Protein AF-H5ZW07-F1 (afdb_monomer_lite)

Organism: Kryptolebias marmoratus (NCBI:txid37003)

Structure (mmCIF, N/CA/C/O backbone):
data_AF-H5ZW07-F1
#
_entry.id   AF-H5ZW07-F1
#
loop_
_atom_site.group_PDB
_atom_site.id
_atom_site.type_symbol
_atom_site.label_atom_id
_atom_site.label_alt_id
_atom_site.label_comp_id
_atom_site.label_asym_id
_atom_site.label_entity_id
_atom_site.label_seq_id
_atom_site.pdbx_PDB_ins_code
_atom_site.Cartn_x
_atom_site.Cartn_y
_atom_site.Cartn_z
_atom_site.occupancy
_atom_site.B_iso_or_equiv
_atom_site.auth_seq_id
_atom_site.auth_comp_id
_atom_site.auth_asym_id
_atom_site.auth_atom_id
_atom_site.pdbx_PDB_model_num
ATOM 1 N N . ALA A 1 1 ? -7.332 -3.682 0.275 1.00 88.69 1 ALA A N 1
ATOM 2 C CA . ALA A 1 1 ? -8.717 -3.877 0.757 1.00 88.69 1 ALA A CA 1
ATOM 3 C C . ALA A 1 1 ? -9.092 -5.359 0.741 1.00 88.69 1 ALA A C 1
ATOM 5 O O . ALA A 1 1 ? -9.045 -5.975 1.797 1.00 88.69 1 ALA A O 1
ATOM 6 N N . ILE A 1 2 ? -9.318 -5.962 -0.437 1.00 91.19 2 ILE A N 1
ATOM 7 C CA . ILE A 1 2 ? -9.757 -7.367 -0.592 1.00 91.19 2 ILE A CA 1
ATOM 8 C C . ILE A 1 2 ? -8.854 -8.361 0.154 1.00 91.19 2 ILE A C 1
ATOM 10 O O . ILE A 1 2 ? -9.350 -9.163 0.935 1.00 91.19 2 ILE A O 1
ATOM 14 N N . ARG A 1 3 ? -7.526 -8.262 -0.015 1.00 89.56 3 ARG A N 1
ATOM 15 C CA . ARG A 1 3 ? -6.556 -9.135 0.676 1.00 89.56 3 ARG A CA 1
ATOM 16 C C . ARG A 1 3 ? -6.644 -9.086 2.202 1.00 89.56 3 ARG A C 1
ATOM 18 O O . ARG A 1 3 ? -6.362 -10.084 2.845 1.00 89.56 3 ARG A O 1
ATOM 25 N N . CYS A 1 4 ? -7.046 -7.949 2.764 1.00 89.94 4 CYS A N 1
ATOM 26 C CA . CYS A 1 4 ? -7.171 -7.768 4.208 1.00 89.94 4 CYS A CA 1
ATOM 27 C C . CYS A 1 4 ? -8.615 -7.955 4.706 1.00 89.94 4 CYS A C 1
ATOM 29 O O . CYS A 1 4 ? -8.853 -7.793 5.897 1.00 89.94 4 CYS A O 1
ATOM 31 N N . GLY A 1 5 ? -9.583 -8.235 3.822 1.00 92.69 5 GLY A N 1
ATOM 32 C CA . GLY A 1 5 ? -10.997 -8.366 4.191 1.00 92.69 5 GLY A CA 1
ATOM 33 C C . GLY A 1 5 ? -11.640 -7.072 4.710 1.00 92.69 5 GLY A C 1
ATOM 34 O O . GLY A 1 5 ? -12.550 -7.133 5.529 1.00 92.69 5 GLY A O 1
ATOM 35 N N . VAL A 1 6 ? -11.163 -5.903 4.270 1.00 93.88 6 VAL A N 1
ATOM 36 C CA . VAL A 1 6 ? -11.645 -4.585 4.734 1.00 93.88 6 VAL A CA 1
ATOM 37 C C . VAL A 1 6 ? -12.228 -3.748 3.596 1.00 93.88 6 VAL A C 1
ATOM 39 O O . VAL A 1 6 ? -11.848 -3.940 2.438 1.00 93.88 6 VAL A O 1
ATOM 42 N N . SER A 1 7 ? -13.090 -2.775 3.932 1.00 95.38 7 SER A N 1
ATOM 43 C CA . SER A 1 7 ? -13.501 -1.704 3.004 1.00 95.38 7 SER A CA 1
ATOM 44 C C . SER A 1 7 ? -12.285 -0.939 2.467 1.00 95.38 7 SER A C 1
ATOM 46 O O . SER A 1 7 ? -11.265 -0.819 3.151 1.00 95.38 7 SER A O 1
ATOM 48 N N . SER A 1 8 ? -12.389 -0.385 1.257 1.00 94.31 8 SER A N 1
ATOM 49 C CA . SER A 1 8 ? -11.390 0.537 0.701 1.00 94.31 8 SER A CA 1
ATOM 50 C C . SER A 1 8 ? -11.155 1.756 1.588 1.00 94.31 8 SER A C 1
ATOM 52 O O . SER A 1 8 ? -10.022 2.218 1.657 1.00 94.31 8 SER A O 1
ATOM 54 N N . ASP A 1 9 ? -12.171 2.203 2.332 1.00 96.12 9 ASP A N 1
ATOM 55 C CA . ASP A 1 9 ? -12.071 3.347 3.254 1.00 96.12 9 ASP A CA 1
ATOM 56 C C . ASP A 1 9 ? -11.061 3.106 4.387 1.00 96.12 9 ASP A C 1
ATOM 58 O O . ASP A 1 9 ? -10.526 4.041 4.978 1.00 96.12 9 ASP A O 1
ATOM 62 N N . ASN A 1 10 ? -10.767 1.835 4.674 1.00 96.56 10 ASN A N 1
ATOM 63 C CA . ASN A 1 10 ? -9.801 1.426 5.687 1.00 96.56 10 ASN A CA 1
ATOM 64 C C . ASN A 1 10 ? -8.371 1.304 5.141 1.00 96.56 10 ASN A C 1
ATOM 66 O O . ASN A 1 10 ? -7.488 0.852 5.869 1.00 96.56 10 ASN A O 1
ATOM 70 N N . VAL A 1 11 ? -8.121 1.662 3.879 1.00 95.38 11 VAL A N 1
ATOM 71 C CA . VAL A 1 11 ? -6.791 1.655 3.255 1.00 95.38 11 VAL A CA 1
ATOM 72 C C . VAL A 1 11 ? -6.391 3.090 2.933 1.00 95.38 11 VAL A C 1
ATOM 74 O O . VAL A 1 11 ? -7.136 3.805 2.271 1.00 95.38 11 VAL A O 1
ATOM 77 N N . LYS A 1 12 ? -5.201 3.518 3.359 1.00 95.50 12 LYS A N 1
ATOM 78 C CA . LYS A 1 12 ? -4.701 4.872 3.074 1.00 95.50 12 LYS A CA 1
ATOM 79 C C . LYS A 1 12 ? -3.197 4.904 2.841 1.00 95.50 12 LYS A C 1
ATOM 81 O O . LYS A 1 12 ? -2.497 3.935 3.131 1.00 95.50 12 LYS A O 1
ATOM 86 N N . ASN A 1 13 ? -2.714 6.044 2.348 1.00 95.56 13 ASN A N 1
ATOM 87 C CA . ASN A 1 13 ? -1.298 6.323 2.086 1.00 95.56 13 ASN A CA 1
ATOM 88 C C . ASN A 1 13 ? -0.659 5.389 1.044 1.00 95.56 13 ASN A C 1
ATOM 90 O O . ASN A 1 13 ? 0.528 5.086 1.118 1.00 95.56 13 ASN A O 1
ATOM 94 N N . VAL A 1 14 ? -1.453 4.934 0.074 1.00 92.44 14 VAL A N 1
ATOM 95 C CA . VAL A 1 14 ? -0.929 4.309 -1.145 1.00 92.44 14 VAL A CA 1
ATOM 96 C C . VAL A 1 14 ? -0.396 5.415 -2.049 1.00 92.44 14 VAL A C 1
ATOM 98 O O . VAL A 1 14 ? -1.038 6.459 -2.182 1.00 92.44 14 VAL A O 1
ATOM 101 N N . ILE A 1 15 ? 0.759 5.188 -2.665 1.00 92.25 15 ILE A N 1
ATOM 102 C CA . ILE A 1 15 ? 1.398 6.156 -3.557 1.00 92.25 15 ILE A CA 1
ATOM 103 C C . ILE A 1 15 ? 1.576 5.501 -4.922 1.00 92.25 15 ILE A C 1
ATOM 105 O O . ILE A 1 15 ? 1.975 4.345 -5.007 1.00 92.25 15 ILE A O 1
ATOM 109 N N . ILE A 1 16 ? 1.278 6.229 -5.995 1.00 90.88 16 ILE A N 1
ATOM 110 C CA . ILE A 1 16 ? 1.538 5.779 -7.363 1.00 90.88 16 ILE A CA 1
ATOM 111 C C . ILE A 1 16 ? 2.650 6.652 -7.934 1.00 90.88 16 ILE A C 1
ATOM 113 O O . ILE A 1 16 ? 2.498 7.870 -8.022 1.00 90.88 16 ILE A O 1
ATOM 117 N N . TRP A 1 17 ? 3.763 6.030 -8.308 1.00 90.56 17 TRP A N 1
ATOM 118 C CA . TRP A 1 17 ? 4.911 6.695 -8.912 1.00 90.56 17 TRP A CA 1
ATOM 119 C C . TRP A 1 17 ? 4.960 6.448 -10.420 1.00 90.56 17 TRP A C 1
ATOM 121 O O . TRP A 1 17 ? 4.606 5.370 -10.897 1.00 90.56 17 TRP A O 1
ATOM 131 N N . GLY A 1 18 ? 5.468 7.426 -11.169 1.00 89.75 18 GLY A N 1
ATOM 132 C CA . GLY A 1 18 ? 5.684 7.310 -12.611 1.00 89.75 18 GLY A CA 1
ATOM 133 C C . GLY A 1 18 ? 4.549 7.891 -13.453 1.00 89.75 18 GLY A C 1
ATOM 134 O O . GLY A 1 18 ? 3.870 8.832 -13.047 1.00 89.75 18 GLY A O 1
ATOM 135 N N . ASN A 1 19 ? 4.401 7.365 -14.667 1.00 89.94 19 ASN A N 1
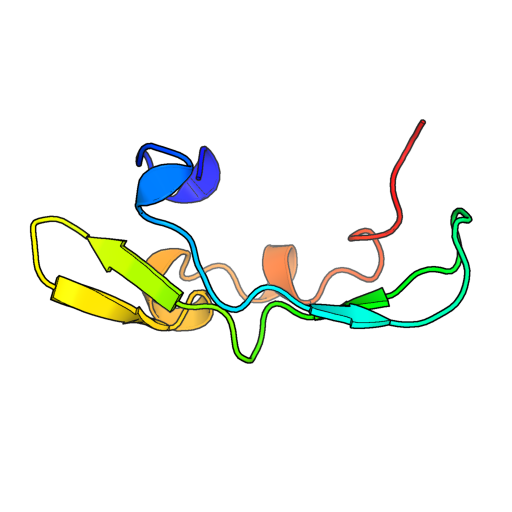ATOM 136 C CA . ASN A 1 19 ? 3.422 7.837 -15.644 1.00 89.94 19 ASN A CA 1
ATOM 137 C C . ASN A 1 19 ? 2.112 7.040 -15.550 1.00 89.94 19 ASN A C 1
ATOM 139 O O . ASN A 1 19 ? 2.138 5.881 -15.144 1.00 89.94 19 ASN A O 1
ATOM 143 N N . HIS A 1 20 ? 0.994 7.611 -16.011 1.00 88.75 20 HIS A N 1
ATOM 144 C CA . HIS A 1 20 ? -0.273 6.889 -16.187 1.00 88.75 20 HIS A CA 1
ATOM 145 C C . HIS A 1 20 ? -0.131 5.854 -17.318 1.00 88.75 20 HIS A C 1
ATOM 147 O O . HIS A 1 20 ? -0.473 6.102 -18.472 1.00 88.75 20 HIS A O 1
ATOM 153 N N . SER A 1 21 ? 0.467 4.709 -17.004 1.00 87.00 21 SER A N 1
ATOM 154 C CA . SER A 1 21 ? 0.778 3.627 -17.937 1.00 87.00 21 SER A CA 1
ATOM 155 C C . SER A 1 21 ? 1.077 2.341 -17.165 1.00 87.00 21 SER A C 1
ATOM 157 O O . SER A 1 21 ? 1.169 2.353 -15.939 1.00 87.00 21 SER A O 1
ATOM 159 N N . SER A 1 22 ? 1.304 1.236 -17.873 1.00 83.56 22 SER A N 1
ATOM 160 C CA . SER A 1 22 ? 1.697 -0.039 -17.261 1.00 83.56 22 SER A CA 1
ATOM 161 C C . SER A 1 22 ? 3.060 -0.002 -16.557 1.00 83.56 22 SER A C 1
ATOM 163 O O . SER A 1 22 ? 3.359 -0.905 -15.784 1.00 83.56 22 SER A O 1
ATOM 165 N N . THR A 1 23 ? 3.877 1.036 -16.772 1.00 84.25 23 THR A N 1
ATOM 166 C CA . THR A 1 23 ? 5.171 1.204 -16.090 1.00 84.25 23 THR A CA 1
ATOM 167 C C . THR A 1 23 ? 5.073 1.970 -14.770 1.00 84.25 23 THR A C 1
ATOM 169 O O . THR A 1 23 ? 6.101 2.277 -14.166 1.00 84.25 23 THR A O 1
ATOM 172 N N . GLN A 1 24 ? 3.861 2.304 -14.313 1.00 88.25 24 GLN A N 1
ATOM 173 C CA . GLN A 1 24 ? 3.679 2.897 -12.992 1.00 88.25 24 GLN A CA 1
ATOM 174 C C . GLN A 1 24 ? 4.170 1.956 -11.884 1.00 88.25 24 GLN A C 1
ATOM 176 O O . GLN A 1 24 ? 4.080 0.733 -11.995 1.00 88.25 24 GLN A O 1
ATOM 181 N N . TYR A 1 25 ? 4.621 2.543 -10.781 1.00 87.31 25 TYR A N 1
ATOM 182 C CA . TYR A 1 25 ? 5.047 1.820 -9.592 1.00 87.31 25 TYR A CA 1
ATOM 183 C C . TYR A 1 25 ? 4.119 2.154 -8.417 1.00 87.31 25 TYR A C 1
ATOM 185 O O . TYR A 1 25 ? 4.221 3.240 -7.837 1.00 87.31 25 TYR A O 1
ATOM 193 N N . PRO A 1 26 ? 3.176 1.264 -8.069 1.00 89.06 26 PRO A N 1
ATOM 194 C CA . PRO A 1 26 ? 2.350 1.431 -6.882 1.00 89.06 26 PRO A CA 1
ATOM 195 C C . PRO A 1 26 ? 3.145 1.035 -5.629 1.00 89.06 26 PRO A C 1
ATOM 197 O O . PRO A 1 26 ? 3.431 -0.131 -5.368 1.00 89.06 26 PRO A O 1
ATOM 200 N N . ASP A 1 27 ? 3.489 2.036 -4.833 1.00 89.25 27 ASP A N 1
ATOM 201 C CA . ASP A 1 27 ? 4.185 1.888 -3.565 1.00 89.25 27 ASP A CA 1
ATOM 202 C C . ASP A 1 27 ? 3.188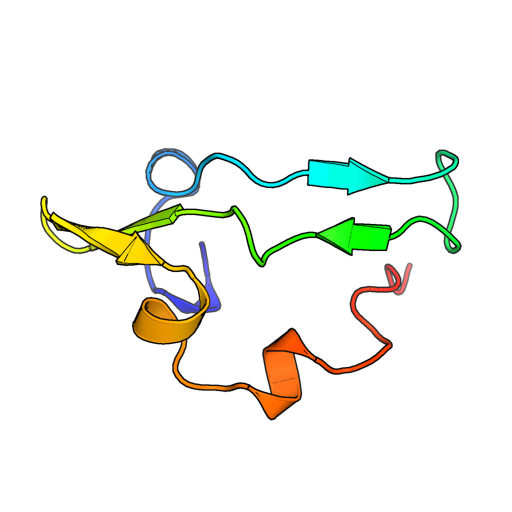 1.613 -2.427 1.00 89.25 27 ASP A C 1
ATOM 204 O O . ASP A 1 27 ? 2.315 2.426 -2.101 1.00 89.25 27 ASP A O 1
ATOM 208 N N . VAL A 1 28 ? 3.351 0.442 -1.808 1.00 90.81 28 VAL A N 1
ATOM 209 C CA . VAL A 1 28 ? 2.578 -0.036 -0.651 1.00 90.81 28 VAL A CA 1
ATOM 210 C C . VAL A 1 28 ? 3.377 -0.014 0.658 1.00 90.81 28 VAL A C 1
ATOM 212 O O . VAL A 1 28 ? 2.838 -0.366 1.706 1.00 90.81 28 VAL A O 1
ATOM 215 N N . TYR A 1 29 ? 4.639 0.421 0.634 1.00 90.12 29 TYR A N 1
ATOM 216 C CA . TYR A 1 29 ? 5.515 0.493 1.809 1.00 90.12 29 TYR A CA 1
ATOM 217 C C . TYR A 1 29 ? 5.031 1.515 2.831 1.00 90.12 29 TYR A C 1
ATOM 219 O O . TYR A 1 29 ? 5.041 1.267 4.036 1.00 90.12 29 TYR A O 1
ATOM 227 N N . HIS A 1 30 ? 4.525 2.642 2.341 1.00 91.81 30 HIS A N 1
ATOM 228 C CA . HIS A 1 30 ? 3.962 3.704 3.170 1.00 91.81 30 HIS A CA 1
ATOM 229 C C . HIS A 1 30 ? 2.469 3.515 3.468 1.00 91.81 30 HIS A C 1
ATOM 231 O O . HIS A 1 30 ? 1.893 4.265 4.267 1.00 91.81 30 HIS A O 1
ATOM 237 N N . ALA A 1 31 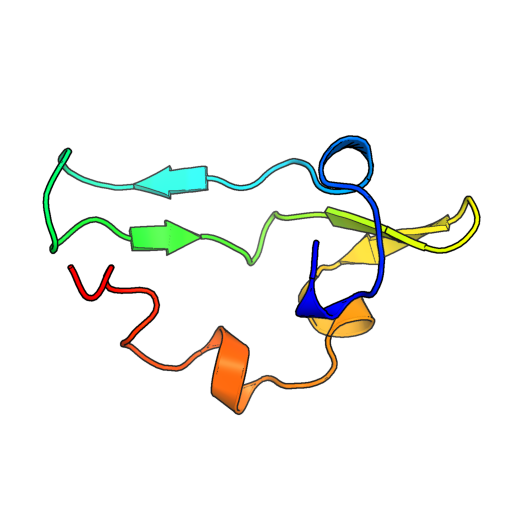? 1.842 2.513 2.849 1.00 93.62 31 ALA A N 1
ATOM 238 C CA . ALA A 1 31 ? 0.421 2.276 2.978 1.00 93.62 31 ALA A CA 1
ATOM 239 C C . ALA A 1 31 ? 0.073 1.694 4.353 1.00 93.62 31 ALA A C 1
ATOM 241 O O . ALA A 1 31 ? 0.780 0.856 4.927 1.00 93.62 31 ALA A O 1
ATOM 242 N N . LYS A 1 32 ? -1.075 2.128 4.869 1.00 95.94 32 LYS A N 1
ATOM 243 C CA . LYS A 1 32 ? -1.635 1.674 6.140 1.00 95.94 32 LYS A CA 1
ATOM 244 C C . LYS A 1 32 ? -3.022 1.098 5.933 1.00 95.94 32 LYS A C 1
ATOM 246 O O . LYS A 1 32 ? -3.785 1.548 5.076 1.00 95.94 32 LYS A O 1
ATOM 251 N N . VAL A 1 33 ? -3.342 0.112 6.756 1.00 96.38 33 VAL A N 1
ATOM 252 C CA . VAL A 1 33 ? -4.634 -0.560 6.786 1.00 96.38 33 VAL A CA 1
ATOM 253 C C . VAL A 1 33 ? -5.192 -0.501 8.205 1.00 96.38 33 VAL A C 1
ATOM 255 O O . VAL A 1 33 ? -4.507 -0.856 9.164 1.00 96.38 33 VAL A O 1
ATOM 258 N N . ASN A 1 34 ? -6.438 -0.054 8.343 1.00 96.25 34 ASN A N 1
ATOM 259 C CA . ASN A 1 34 ? -7.185 -0.152 9.589 1.00 96.25 34 ASN A CA 1
ATOM 260 C C . ASN A 1 34 ? -7.815 -1.550 9.691 1.00 96.25 34 ASN A C 1
ATOM 262 O O . ASN A 1 34 ? -8.692 -1.904 8.903 1.00 96.25 34 ASN A O 1
ATOM 266 N N . LEU A 1 35 ? -7.349 -2.343 10.655 1.00 91.00 35 LEU A N 1
ATOM 267 C CA . LEU A 1 35 ? -7.917 -3.638 11.019 1.00 91.00 35 LEU A CA 1
ATOM 268 C C . LEU A 1 35 ? -8.605 -3.501 12.369 1.00 91.00 35 LEU A C 1
ATOM 270 O O . LEU A 1 35 ? -7.942 -3.320 13.391 1.00 91.00 35 LEU A O 1
ATOM 274 N N . SER A 1 36 ? -9.933 -3.606 12.367 1.00 87.12 36 SER A N 1
ATOM 275 C CA . SER A 1 36 ? -10.745 -3.613 13.590 1.00 87.12 36 SER A CA 1
ATOM 276 C C . SER A 1 36 ? -10.446 -2.432 14.528 1.00 87.12 36 SER A C 1
ATOM 278 O O . SER A 1 36 ? -10.345 -2.603 15.740 1.00 87.12 36 SER A O 1
ATOM 280 N N . GLY A 1 37 ? -10.248 -1.234 13.969 1.00 89.94 37 GLY A N 1
ATOM 281 C CA . GLY A 1 37 ? -9.956 -0.010 14.720 1.00 89.94 37 GLY A CA 1
ATOM 282 C C . GLY A 1 37 ? -8.469 0.256 14.975 1.00 89.94 37 GLY A C 1
ATOM 283 O O . GLY A 1 37 ? -8.134 1.331 15.462 1.00 89.94 37 GLY A O 1
ATOM 284 N N . THR A 1 38 ? -7.568 -0.666 14.622 1.00 93.12 38 THR A N 1
ATOM 285 C CA . THR A 1 38 ? -6.114 -0.487 14.770 1.00 93.12 38 THR A CA 1
ATOM 286 C C . THR A 1 38 ? -5.446 -0.305 13.413 1.00 93.12 38 THR A C 1
ATOM 288 O O . THR A 1 38 ? -5.577 -1.152 12.531 1.00 93.12 38 THR A O 1
ATOM 291 N N . GLU A 1 39 ? -4.676 0.769 13.242 1.00 95.06 39 GLU A N 1
ATOM 292 C CA . GLU A 1 39 ? -3.842 0.944 12.051 1.00 95.06 39 GLU A CA 1
ATOM 293 C C . GLU A 1 39 ? -2.594 0.064 12.099 1.00 95.06 39 GLU A C 1
ATOM 295 O O . GLU A 1 39 ? -1.859 0.052 13.086 1.00 95.06 39 GLU A O 1
ATOM 300 N N . LYS A 1 40 ? -2.328 -0.634 10.996 1.00 95.00 40 LYS A N 1
ATOM 301 C CA . LYS A 1 40 ? -1.118 -1.430 10.779 1.00 95.00 40 LYS A CA 1
ATOM 302 C C . LYS A 1 40 ? -0.507 -1.109 9.422 1.00 95.00 40 LYS A C 1
ATOM 304 O O . LYS A 1 40 ? -1.213 -0.672 8.509 1.00 95.00 40 LYS A O 1
ATOM 309 N N . ALA A 1 41 ? 0.797 -1.337 9.284 1.00 94.88 41 ALA A N 1
ATOM 310 C CA . ALA A 1 41 ? 1.437 -1.309 7.976 1.00 94.88 41 ALA A CA 1
ATOM 311 C C . ALA A 1 41 ? 0.831 -2.400 7.080 1.00 94.88 41 ALA A C 1
ATOM 313 O O . ALA A 1 41 ? 0.442 -3.467 7.566 1.00 94.88 41 ALA A O 1
ATOM 314 N N . VAL A 1 42 ? 0.747 -2.150 5.771 1.00 93.06 42 VAL A N 1
ATOM 315 C CA . VAL A 1 42 ? 0.193 -3.138 4.827 1.00 93.06 42 VAL A CA 1
ATOM 316 C C . VAL A 1 42 ? 0.975 -4.454 4.859 1.00 93.06 42 VAL A C 1
ATOM 318 O O . VAL A 1 42 ? 0.356 -5.515 4.808 1.00 93.06 42 VAL A O 1
ATOM 321 N N . TYR A 1 43 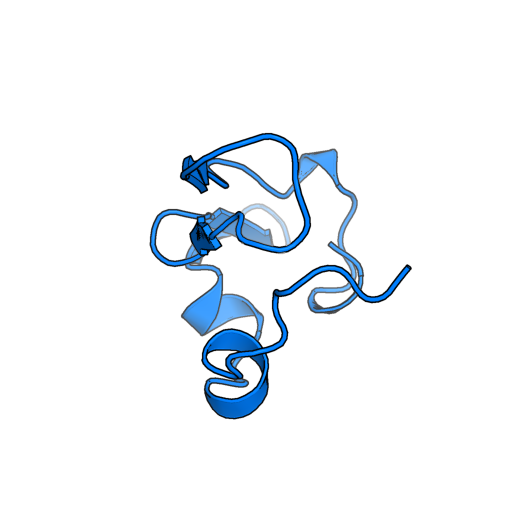? 2.295 -4.400 5.043 1.00 91.06 43 TYR A N 1
ATOM 322 C CA . TYR A 1 43 ? 3.140 -5.588 5.204 1.00 91.06 43 TYR A CA 1
ATOM 323 C C . TYR A 1 43 ? 2.706 -6.458 6.394 1.00 91.06 43 TYR A C 1
ATOM 325 O O . TYR A 1 43 ? 2.490 -7.659 6.235 1.00 91.06 43 TYR A O 1
ATOM 333 N N . ASP A 1 44 ? 2.450 -5.847 7.554 1.00 91.69 44 ASP A N 1
ATOM 334 C CA . ASP A 1 44 ? 1.996 -6.564 8.754 1.00 91.69 44 ASP A CA 1
ATOM 335 C C . ASP A 1 44 ? 0.559 -7.088 8.636 1.00 91.69 44 ASP A C 1
ATOM 337 O O . ASP A 1 44 ? 0.191 -8.083 9.270 1.00 91.69 44 ASP A O 1
ATOM 341 N N . ALA A 1 45 ? -0.278 -6.382 7.872 1.00 91.94 45 ALA A N 1
ATOM 342 C CA . ALA A 1 45 ? -1.677 -6.729 7.667 1.00 91.94 45 ALA A CA 1
ATOM 343 C C . ALA A 1 45 ? -1.844 -7.906 6.696 1.00 91.94 45 ALA A C 1
ATOM 345 O O . ALA A 1 45 ? -2.663 -8.786 6.948 1.00 91.94 45 ALA A O 1
ATOM 346 N N . VAL A 1 46 ? -1.077 -7.917 5.602 1.00 90.69 46 VAL A N 1
ATOM 347 C CA . VAL A 1 46 ? -1.172 -8.930 4.541 1.00 90.69 46 VAL A CA 1
ATOM 348 C C . VAL A 1 46 ? -0.324 -10.162 4.860 1.00 90.69 46 VAL A C 1
ATOM 350 O O . VAL A 1 46 ? -0.758 -11.272 4.571 1.00 90.69 46 VAL A O 1
ATOM 353 N N . LYS A 1 47 ? 0.853 -9.985 5.483 1.00 88.81 47 LYS A N 1
ATOM 354 C CA . LYS A 1 47 ? 1.802 -11.062 5.833 1.00 88.81 47 LYS A CA 1
ATOM 355 C C . LYS A 1 47 ? 2.207 -11.962 4.656 1.00 88.81 47 LYS A C 1
ATOM 357 O O . LYS A 1 47 ? 2.524 -13.132 4.852 1.00 88.81 47 LYS A O 1
ATOM 362 N N . ASP A 1 48 ? 2.206 -11.409 3.447 1.00 87.62 48 ASP A N 1
ATOM 363 C CA . ASP A 1 48 ? 2.642 -12.082 2.223 1.00 87.62 48 ASP A CA 1
ATOM 364 C C . ASP A 1 48 ? 3.590 -11.159 1.455 1.00 87.62 48 ASP A C 1
ATOM 366 O O . ASP A 1 48 ? 3.210 -10.414 0.547 1.00 87.62 48 ASP A O 1
ATOM 370 N N . ASP A 1 49 ? 4.850 -11.186 1.880 1.00 85.31 49 ASP A N 1
ATOM 371 C CA . ASP A 1 49 ? 5.930 -10.416 1.274 1.00 85.31 49 ASP A CA 1
ATOM 372 C C . ASP A 1 49 ? 6.136 -10.770 -0.198 1.00 85.31 49 ASP A C 1
ATOM 374 O O . ASP A 1 49 ? 6.489 -9.894 -0.981 1.00 85.31 49 ASP A O 1
ATOM 378 N N . ALA A 1 50 ? 5.923 -12.031 -0.584 1.00 85.62 50 ALA A N 1
ATOM 379 C CA . ALA A 1 50 ? 6.102 -12.471 -1.962 1.00 85.62 50 ALA A CA 1
ATOM 380 C C . ALA A 1 50 ? 5.039 -11.850 -2.871 1.00 85.62 50 ALA A C 1
ATOM 382 O O . ALA A 1 50 ? 5.366 -11.388 -3.961 1.00 85.62 50 ALA A O 1
ATOM 383 N N . TRP A 1 51 ? 3.788 -11.772 -2.410 1.00 83.69 51 TRP A N 1
ATOM 384 C CA . TRP A 1 51 ? 2.718 -11.090 -3.133 1.00 83.69 51 TRP A CA 1
ATOM 385 C C . TRP A 1 51 ? 2.929 -9.571 -3.194 1.00 83.69 51 TRP A C 1
ATOM 387 O O . TRP A 1 51 ? 2.710 -8.975 -4.245 1.00 83.69 51 TRP A O 1
ATOM 397 N N . LEU A 1 52 ? 3.391 -8.949 -2.102 1.00 83.81 52 LEU A N 1
ATOM 398 C CA . LEU A 1 52 ? 3.639 -7.500 -2.038 1.00 83.81 52 LEU A CA 1
ATOM 399 C C . LEU A 1 52 ? 4.873 -7.049 -2.830 1.00 83.81 52 LEU A C 1
ATOM 401 O O . LEU A 1 52 ? 4.902 -5.922 -3.315 1.00 83.81 52 LEU A O 1
ATOM 405 N N . LYS A 1 53 ? 5.902 -7.899 -2.922 1.00 77.19 53 LYS A N 1
ATOM 406 C CA . LYS A 1 53 ? 7.168 -7.611 -3.618 1.00 77.19 53 LYS A CA 1
ATOM 407 C C . LYS A 1 53 ? 7.198 -8.135 -5.049 1.00 77.19 53 LYS A C 1
ATOM 409 O O . LYS A 1 53 ? 8.1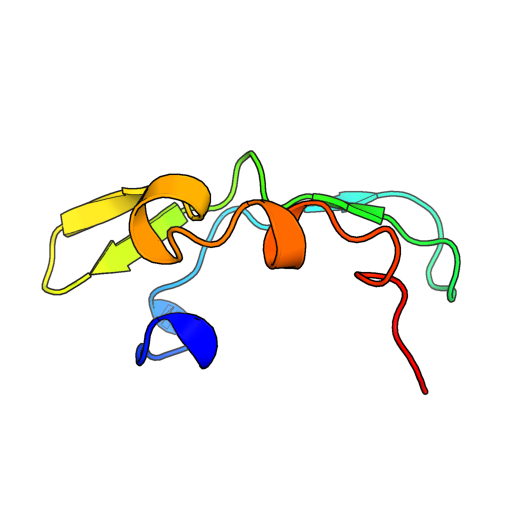84 -7.893 -5.741 1.00 77.19 53 LYS A O 1
ATOM 414 N N . LYS A 1 54 ? 6.176 -8.875 -5.497 1.00 69.00 54 LYS A N 1
ATOM 415 C CA . LYS A 1 54 ? 6.127 -9.343 -6.883 1.00 69.00 54 LYS A CA 1
ATOM 416 C C . LYS A 1 54 ? 6.160 -8.120 -7.800 1.00 69.00 54 LYS A C 1
ATOM 418 O O . LYS A 1 54 ? 5.360 -7.204 -7.632 1.00 69.00 54 LYS A O 1
ATOM 423 N N . GLU A 1 55 ? 7.051 -8.144 -8.790 1.00 53.62 55 GLU A N 1
ATOM 424 C CA . GLU A 1 55 ? 7.179 -7.107 -9.828 1.00 53.62 55 GLU A CA 1
ATOM 425 C C . GLU A 1 55 ? 5.858 -6.845 -10.589 1.00 53.62 55 GLU A C 1
ATOM 427 O O . GLU A 1 55 ? 5.720 -5.829 -11.254 1.00 53.62 55 GLU A O 1
ATOM 432 N N . GLU A 1 56 ? 4.843 -7.704 -10.430 1.00 51.97 56 GLU A N 1
ATOM 433 C CA . GLU A 1 56 ? 3.498 -7.589 -11.012 1.00 51.97 56 GLU A CA 1
ATOM 434 C C . GLU A 1 56 ? 2.464 -6.848 -10.145 1.00 51.97 56 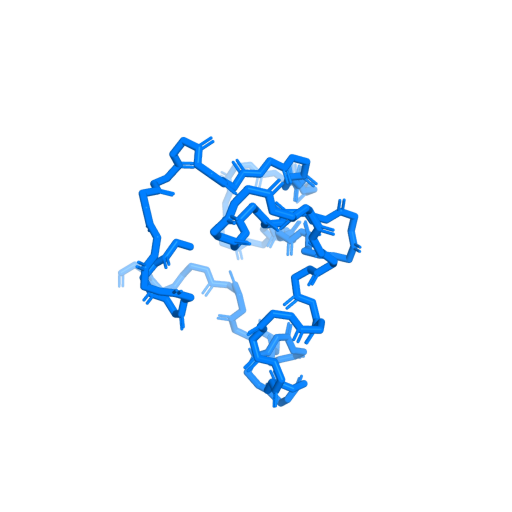GLU A C 1
ATOM 436 O O . GLU A 1 56 ? 1.269 -7.135 -10.199 1.00 51.97 56 GLU A O 1
ATOM 441 N N . LEU A 1 57 ? 2.867 -5.841 -9.374 1.00 55.19 57 LEU A N 1
ATOM 442 C CA . LEU A 1 57 ? 1.920 -4.746 -9.147 1.00 55.19 57 LEU A CA 1
ATOM 443 C C . LEU A 1 57 ? 1.705 -3.904 -10.431 1.00 55.19 57 LEU A C 1
ATOM 445 O O . LEU A 1 57 ? 0.846 -3.018 -10.463 1.00 55.19 57 LEU A O 1
ATOM 449 N N . THR A 1 58 ? 2.446 -4.212 -11.504 1.00 45.50 58 THR A N 1
ATOM 450 C CA . THR A 1 58 ? 2.083 -3.909 -12.888 1.00 45.50 58 THR A CA 1
ATOM 451 C C . THR A 1 58 ? 0.648 -4.345 -13.148 1.00 45.50 58 THR A C 1
ATOM 453 O O . THR A 1 58 ? 0.303 -5.522 -13.063 1.00 45.50 58 THR A O 1
ATOM 456 N N . ILE A 1 59 ? -0.193 -3.365 -13.460 1.00 50.28 59 ILE A N 1
ATOM 457 C CA . ILE A 1 59 ? -1.579 -3.572 -13.854 1.00 50.28 59 ILE A CA 1
ATOM 458 C C . ILE A 1 59 ? -1.584 -4.513 -15.065 1.00 50.28 59 ILE A C 1
ATOM 460 O O . ILE A 1 59 ? -1.214 -4.107 -16.167 1.00 50.28 59 ILE A O 1
ATOM 464 N N . LEU A 1 60 ? -1.998 -5.765 -14.866 1.00 43.38 60 LEU A N 1
ATOM 465 C CA . LEU A 1 60 ? -2.563 -6.553 -15.951 1.00 43.38 60 LEU A CA 1
ATOM 466 C C . LEU A 1 60 ? -3.881 -5.872 -16.322 1.00 43.38 60 LEU A C 1
ATOM 468 O O . LEU A 1 60 ? -4.775 -5.746 -15.483 1.00 43.38 60 LEU A O 1
ATOM 472 N N . THR A 1 61 ? -3.937 -5.359 -17.549 1.00 41.31 61 THR A N 1
ATOM 473 C CA . THR A 1 61 ? -5.190 -5.055 -18.253 1.00 41.31 61 THR A CA 1
ATOM 474 C C . THR A 1 61 ? -6.128 -6.249 -18.238 1.00 41.31 61 THR A C 1
ATOM 476 O O . THR A 1 61 ? -5.608 -7.372 -18.436 1.00 41.31 61 THR A O 1
#

InterPro domains:
  IPR010945 Malate dehydrogenase, type 2 [PTHR23382] (3-58)
  IPR015955 Lactate dehydrogenase/glycoside hydrolase, family 4, C-terminal [G3DSA:3.90.110.10] (1-60)
  IPR015955 Lactate dehydrogenase/glycoside hydrolase, family 4, C-terminal [SSF56327] (1-55)
  IPR022383 Lactate/malate dehydrogenase, C-terminal [PF02866] (3-55)

Foldseek 3Di:
DVLLPDDPVQKDDWDWDDDPALPIDTDQQRMWGQDPNDIDRPCVRNVCVCVVVPPPVRDDD

pLDDT: mean 85.57, std 14.15, range [41.31, 96.56]

Secondary structure (DSSP, 8-state):
-GGGT--GGGEE--EEES-SSTT-EEE-SS-EEEETTEEEEHHHHH--HHHHH-GGGS---

Radius of gyration: 11.97 Å; chains: 1; bounding box: 21×20×33 Å

Sequence (61 aa):
AIRCGVSSDNVKNVIIWGNHSSTQYPDVYHAKVNLSGTEKAVYDAVKDDAWLKKEELTILT